Protein AF-A0A0K1DZ12-F1 (afdb_monomer_lite)

Foldseek 3Di:
DDPPPPDPDPCDVVVVVLVVVLVVLVVLLVVLVVCVVVVHDDDPVSVVSVVVNVVSVVVVVVVVVVVVVVVVVVVVVVVVVVVVVVVVVVVVVVVVVVVVVVVVVVVVVVVVVVVVVVVVVVVVVVVVVVVVVVD

Secondary structure (DSSP, 8-state):
---STTSSSSHHHHHHHHHHHHHHHHHHHHHHHHHHHTTPPPPHHHHHHHHHHHHHHHHHHHHHHHHHHHHHHHHHHHHHHHHHHHHHHHHHHHHHHHHHHHHHHHHHHHHHHHHHHHHHHHHHHHHHHHHHTT-

Radius of gyration: 41.74 Å; chains: 1; bounding box: 86×19×117 Å

Sequence (135 aa):
MCTTFLYLTGGGLVGDVSSIAYDAVKMAVEHVLGKIREGKKLSTEDVLVLYLGTIVSDLKEIRADIARLDHRIDETNKRIDDVVKSLSARIDETNKRIDDLAKRIDAVQTTLLEIQKLLLELVRHIGSAKSASQL

Structure (mmCIF, N/CA/C/O backbone):
data_AF-A0A0K1DZ12-F1
#
_entry.id   AF-A0A0K1DZ12-F1
#
loop_
_atom_site.group_PDB
_atom_site.id
_atom_site.type_symbol
_atom_site.label_atom_id
_atom_site.label_alt_id
_atom_site.label_comp_id
_atom_site.label_asym_id
_atom_site.label_entity_id
_atom_site.label_seq_id
_atom_site.pdbx_PDB_ins_code
_atom_site.Cartn_x
_atom_site.Cartn_y
_atom_site.Cartn_z
_atom_site.occupancy
_atom_site.B_iso_or_equiv
_atom_site.auth_seq_id
_atom_site.auth_comp_id
_atom_site.auth_asym_id
_atom_site.auth_atom_id
_atom_site.pdbx_PDB_model_num
ATOM 1 N N . MET A 1 1 ? -10.613 -1.636 -11.024 1.00 39.56 1 MET A N 1
ATOM 2 C CA . MET A 1 1 ? -10.649 -2.526 -9.848 1.00 39.56 1 MET A CA 1
ATOM 3 C C . MET A 1 1 ? -11.544 -1.867 -8.816 1.00 39.56 1 MET A C 1
ATOM 5 O O . MET A 1 1 ? -11.170 -0.843 -8.272 1.00 39.56 1 MET A O 1
ATOM 9 N N . CYS A 1 2 ? -12.777 -2.356 -8.695 1.00 37.81 2 CYS A N 1
ATOM 10 C CA . CYS A 1 2 ? -13.838 -1.774 -7.875 1.00 37.81 2 CYS A CA 1
ATOM 11 C C . CYS A 1 2 ? -14.255 -2.837 -6.854 1.00 37.81 2 CYS A C 1
ATOM 13 O O . CYS A 1 2 ? -15.170 -3.612 -7.105 1.00 37.81 2 CYS A O 1
ATOM 15 N N . THR A 1 3 ? -13.507 -2.954 -5.759 1.00 50.19 3 THR A N 1
ATOM 16 C CA . THR A 1 3 ? -13.804 -3.894 -4.661 1.00 50.19 3 THR A CA 1
ATOM 17 C C . THR A 1 3 ? -14.315 -3.198 -3.399 1.00 50.19 3 THR A C 1
ATOM 19 O O . THR A 1 3 ? -14.676 -3.872 -2.444 1.00 50.19 3 THR A O 1
ATOM 22 N N . THR A 1 4 ? -14.450 -1.869 -3.400 1.00 50.38 4 THR A N 1
ATOM 23 C CA . THR A 1 4 ? -14.905 -1.104 -2.220 1.00 50.38 4 THR A CA 1
ATOM 24 C C . THR A 1 4 ? -16.429 -0.895 -2.168 1.00 50.38 4 THR A C 1
ATOM 26 O O . THR A 1 4 ? -16.958 -0.403 -1.179 1.00 50.38 4 THR A O 1
ATOM 29 N N . PHE A 1 5 ? -17.190 -1.295 -3.194 1.00 45.53 5 PHE A N 1
ATOM 30 C CA . PHE A 1 5 ? -18.611 -0.924 -3.318 1.00 45.53 5 PHE A CA 1
ATOM 31 C C . PHE A 1 5 ? -19.606 -1.755 -2.471 1.00 45.53 5 PHE A C 1
ATOM 33 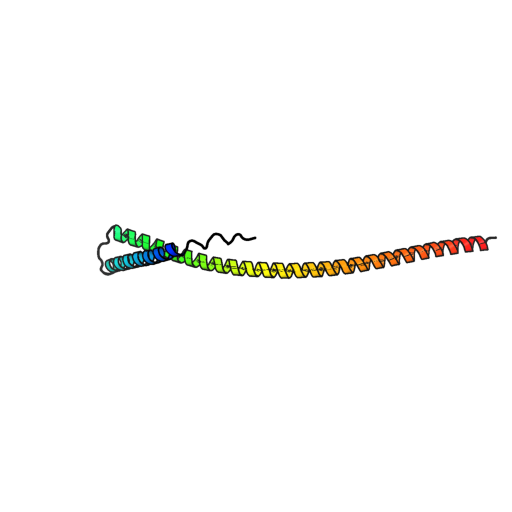O O . PHE A 1 5 ? -20.811 -1.618 -2.645 1.00 45.53 5 PHE A O 1
ATOM 40 N N . LEU A 1 6 ? -19.156 -2.614 -1.548 1.00 44.50 6 LEU A N 1
ATOM 41 C CA . LEU A 1 6 ? -20.053 -3.562 -0.859 1.00 44.50 6 LEU A CA 1
ATOM 42 C C . LEU A 1 6 ? -20.366 -3.281 0.621 1.00 44.50 6 LEU A C 1
ATOM 44 O O . LEU A 1 6 ? -21.102 -4.062 1.212 1.00 44.50 6 LEU A O 1
ATOM 48 N N . TYR A 1 7 ? -19.907 -2.176 1.222 1.00 48.59 7 TYR A N 1
ATOM 49 C CA . TYR A 1 7 ? -20.118 -1.947 2.668 1.00 48.59 7 TYR A CA 1
ATOM 50 C C . TYR A 1 7 ? -21.055 -0.797 3.078 1.00 48.59 7 TYR A C 1
ATOM 52 O O . TYR A 1 7 ? -21.261 -0.601 4.272 1.00 48.59 7 TYR A O 1
ATOM 60 N N . LEU A 1 8 ? -21.676 -0.054 2.155 1.00 49.84 8 LEU A N 1
ATOM 61 C CA . LEU A 1 8 ? -22.301 1.238 2.505 1.00 49.84 8 LEU A CA 1
ATOM 62 C C . LEU A 1 8 ? -23.808 1.385 2.245 1.00 49.84 8 LEU A C 1
ATOM 64 O O . LEU A 1 8 ? -24.312 2.502 2.187 1.00 49.84 8 LEU A O 1
ATOM 68 N N . THR A 1 9 ? -24.569 0.292 2.179 1.00 44.84 9 THR A N 1
ATOM 69 C CA . THR A 1 9 ? -26.037 0.361 1.999 1.00 44.84 9 THR A CA 1
ATOM 70 C C . THR A 1 9 ? -26.835 -0.378 3.080 1.00 44.84 9 THR A C 1
ATOM 72 O O . THR A 1 9 ? -27.871 -0.970 2.798 1.00 44.84 9 THR A O 1
ATOM 75 N N . GLY A 1 10 ? -26.386 -0.322 4.343 1.00 45.88 10 GLY A N 1
ATOM 76 C CA . GLY A 1 10 ? -27.136 -0.871 5.491 1.00 45.88 10 GLY A CA 1
ATOM 77 C C . GLY A 1 10 ? -27.192 0.004 6.755 1.00 45.88 10 GLY A C 1
ATOM 78 O O . GLY A 1 10 ? -27.789 -0.400 7.748 1.00 45.88 10 GLY A O 1
ATOM 79 N N . GLY A 1 11 ? -26.572 1.191 6.754 1.00 49.75 11 GLY A N 1
ATOM 80 C CA . GLY A 1 11 ? -26.229 1.922 7.987 1.00 49.75 11 GLY A CA 1
ATOM 81 C C . GLY A 1 11 ? -27.356 2.674 8.708 1.00 49.75 11 GLY A C 1
ATOM 82 O O . GLY A 1 11 ? -27.206 2.962 9.892 1.00 49.75 11 GLY A O 1
ATOM 83 N N . GLY A 1 12 ? -28.475 2.981 8.044 1.00 50.75 12 GLY A N 1
ATOM 84 C CA . GLY A 1 12 ? -29.492 3.892 8.596 1.00 50.75 12 GLY A CA 1
ATOM 85 C C . GLY A 1 12 ? -30.241 3.337 9.812 1.00 50.75 12 GLY A C 1
ATOM 86 O O . GLY A 1 12 ? -30.277 3.966 10.858 1.00 50.75 12 GLY A O 1
ATOM 87 N N . LEU A 1 13 ? -30.782 2.120 9.709 1.00 49.16 13 LEU A N 1
ATOM 88 C CA . LEU A 1 13 ? -31.570 1.498 10.787 1.00 49.16 13 LEU A CA 1
ATOM 89 C C . LEU A 1 13 ? -30.709 0.906 11.917 1.00 49.16 13 LEU A C 1
ATOM 91 O O . LEU A 1 13 ? -31.163 0.801 13.052 1.00 49.16 13 LEU A O 1
ATOM 95 N N . VAL A 1 14 ? -29.464 0.515 11.625 1.00 53.62 14 VAL A N 1
ATOM 96 C CA . VAL A 1 14 ? -28.556 -0.121 12.601 1.00 53.62 14 VAL A CA 1
ATOM 97 C C . VAL A 1 14 ? -27.813 0.922 13.450 1.00 53.62 14 VAL A C 1
ATOM 99 O O . VAL A 1 14 ? -27.477 0.650 14.606 1.00 53.62 14 VAL A O 1
ATOM 102 N N . GLY A 1 15 ? -27.579 2.124 12.909 1.00 59.09 15 GLY A N 1
ATOM 103 C CA . GLY A 1 15 ? -26.944 3.234 13.625 1.00 59.09 15 G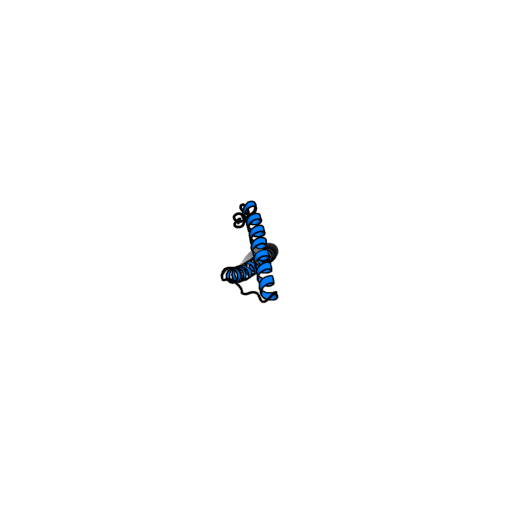LY A CA 1
ATOM 104 C C . GLY A 1 15 ? -27.780 3.744 14.800 1.00 59.09 15 GLY A C 1
ATOM 105 O O . GLY A 1 15 ? -27.254 3.873 15.907 1.00 59.09 15 GLY A O 1
ATOM 106 N N . ASP A 1 16 ? -29.083 3.934 14.581 1.00 58.16 16 ASP A N 1
ATOM 107 C CA . ASP A 1 16 ? -30.007 4.475 15.588 1.00 58.16 16 ASP A CA 1
ATOM 108 C C . ASP A 1 16 ? -30.256 3.496 16.741 1.00 58.16 16 ASP A C 1
ATOM 110 O O . ASP A 1 16 ? -30.314 3.882 17.905 1.00 58.16 16 ASP A O 1
ATOM 114 N N . VAL A 1 17 ? -30.330 2.196 16.447 1.00 64.56 17 VAL A N 1
ATOM 115 C CA . VAL A 1 17 ? -30.477 1.171 17.493 1.00 64.56 17 VAL A CA 1
ATOM 116 C C . VAL A 1 17 ? -29.191 1.038 18.316 1.00 64.56 17 VAL A C 1
ATOM 118 O O . VAL A 1 17 ? -29.250 0.821 19.526 1.00 64.56 17 VAL A O 1
ATOM 121 N N . SER A 1 18 ? -28.023 1.218 17.689 1.00 74.06 18 SER A N 1
ATOM 122 C CA . SER A 1 18 ? -26.732 1.143 18.383 1.00 74.06 18 SER A CA 1
ATOM 123 C C . SER A 1 18 ? -26.544 2.293 19.376 1.00 74.06 18 SER A C 1
ATOM 125 O O . SER A 1 18 ? -26.100 2.052 20.495 1.00 74.06 18 SER A O 1
ATOM 127 N N . SER A 1 19 ? -26.886 3.532 19.001 1.00 80.06 19 SER A N 1
ATOM 128 C CA . SER A 1 19 ? -26.751 4.698 19.890 1.00 80.06 19 SER A CA 1
ATOM 129 C C . SER A 1 19 ? -27.682 4.602 21.100 1.00 80.06 19 SER A C 1
ATOM 131 O O . SER A 1 19 ? -27.227 4.770 22.230 1.00 80.06 19 SER A O 1
ATOM 133 N N . ILE A 1 20 ? -28.942 4.213 20.879 1.00 86.38 20 ILE A N 1
ATOM 134 C CA . ILE A 1 20 ? -29.925 4.004 21.951 1.00 86.38 20 ILE A CA 1
ATOM 135 C C . ILE A 1 20 ? -29.461 2.900 22.913 1.00 86.38 20 ILE A C 1
ATOM 137 O O . ILE A 1 20 ? -29.564 3.055 24.130 1.00 86.38 20 ILE A O 1
ATOM 141 N N . ALA A 1 21 ? -28.908 1.798 22.394 1.00 87.12 21 ALA A N 1
ATOM 142 C CA . ALA A 1 21 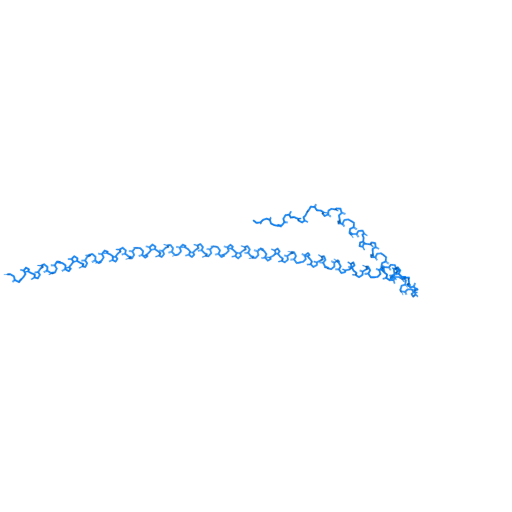? -28.384 0.717 23.226 1.00 87.12 21 ALA A CA 1
ATOM 143 C C . ALA A 1 21 ? -27.163 1.154 24.057 1.00 87.12 21 ALA A C 1
ATOM 145 O O . ALA A 1 21 ? -27.079 0.822 25.241 1.00 87.12 21 ALA A O 1
ATOM 146 N N . TYR A 1 22 ? -26.238 1.923 23.470 1.00 89.50 22 TYR A N 1
ATOM 147 C CA . TYR A 1 22 ? -25.082 2.459 24.192 1.00 89.50 22 TYR A CA 1
ATOM 148 C C . TYR A 1 22 ? -25.495 3.403 25.326 1.00 89.50 22 TYR A C 1
ATOM 150 O O . TYR A 1 22 ? -24.977 3.281 26.438 1.00 89.50 22 TYR A O 1
ATOM 158 N N . ASP A 1 23 ? -26.455 4.293 25.074 1.00 90.69 23 ASP A N 1
ATOM 159 C CA . ASP A 1 23 ? -26.961 5.223 26.085 1.00 90.69 23 ASP A CA 1
ATOM 160 C C . ASP A 1 23 ? -27.717 4.496 27.206 1.00 90.69 23 ASP A C 1
ATOM 162 O O . ASP A 1 23 ? -27.538 4.823 28.382 1.00 90.69 23 ASP A O 1
ATOM 166 N N . ALA A 1 24 ? -28.490 3.457 26.875 1.00 93.69 24 ALA A N 1
ATOM 167 C CA . ALA A 1 24 ? -29.173 2.625 27.864 1.00 93.69 24 ALA A CA 1
ATOM 168 C C . ALA A 1 24 ? -28.185 1.888 28.785 1.00 93.69 24 ALA A C 1
ATOM 170 O O . ALA A 1 24 ? -28.348 1.904 30.008 1.00 93.69 24 ALA A O 1
ATOM 171 N N . VAL A 1 25 ? -27.127 1.287 28.222 1.00 95.06 25 VAL A N 1
ATOM 172 C CA . VAL A 1 25 ? -26.077 0.626 29.016 1.00 95.06 25 VAL A CA 1
ATOM 173 C C . VAL A 1 25 ? -25.324 1.645 29.868 1.00 95.06 25 VAL A C 1
ATOM 175 O O . VAL A 1 25 ? -25.092 1.395 31.048 1.00 95.06 25 VAL A O 1
ATOM 178 N N . LYS A 1 26 ? -24.997 2.819 29.318 1.00 95.06 26 LYS A N 1
ATOM 179 C CA . LYS A 1 26 ? -24.336 3.896 30.066 1.00 95.06 26 LYS A CA 1
ATOM 180 C C . LYS A 1 26 ? -25.168 4.340 31.272 1.00 95.06 26 LYS A C 1
ATOM 182 O O . LYS A 1 26 ? -24.639 4.419 32.377 1.00 95.06 26 LYS A O 1
ATOM 187 N N . MET A 1 27 ? -26.464 4.573 31.078 1.00 96.25 27 MET A N 1
ATOM 188 C CA . MET A 1 27 ? -27.379 4.970 32.150 1.00 96.25 27 MET A CA 1
ATOM 189 C C . MET A 1 27 ? -27.490 3.889 33.234 1.00 96.25 27 MET A C 1
ATOM 191 O O . MET A 1 27 ? -27.458 4.194 34.428 1.00 96.25 27 MET A O 1
ATOM 195 N N . ALA A 1 28 ? -27.563 2.617 32.834 1.00 97.12 28 ALA A N 1
ATOM 196 C CA . ALA A 1 28 ? -27.572 1.499 33.772 1.00 97.12 28 ALA A CA 1
ATOM 197 C C . ALA A 1 28 ? -26.264 1.428 34.582 1.00 97.12 28 ALA A C 1
ATOM 199 O O . ALA A 1 28 ? -26.305 1.270 35.802 1.00 97.12 28 ALA A O 1
ATOM 200 N N . VAL A 1 29 ? -25.108 1.609 33.932 1.00 97.62 29 VAL A N 1
ATOM 201 C CA . VAL A 1 29 ? -23.797 1.655 34.600 1.00 97.62 29 VAL A CA 1
ATOM 202 C C . VAL A 1 29 ? -23.728 2.815 35.594 1.00 97.62 29 VAL A C 1
ATOM 204 O O . VAL A 1 29 ? -23.291 2.615 36.723 1.00 97.62 29 VAL A O 1
ATOM 207 N N . GLU A 1 30 ? -24.197 4.011 35.232 1.00 97.31 30 GLU A N 1
ATOM 208 C CA . GLU A 1 30 ? -24.218 5.174 36.132 1.00 97.31 30 GLU A CA 1
ATOM 209 C C . GLU A 1 30 ? -25.062 4.920 37.387 1.00 97.31 30 GLU A C 1
ATOM 211 O O . GLU A 1 30 ? -24.633 5.237 38.501 1.00 97.31 30 GLU A O 1
ATOM 216 N N . HIS A 1 31 ? -26.221 4.278 37.233 1.00 97.31 31 HIS A N 1
ATOM 217 C CA . HIS A 1 31 ? -27.055 3.872 38.362 1.00 97.31 31 HIS A CA 1
ATOM 218 C C . HIS A 1 31 ? -26.342 2.857 39.275 1.00 97.31 31 HIS A C 1
ATOM 220 O O . HIS A 1 31 ? -26.357 3.004 40.502 1.00 97.31 31 HIS A O 1
ATOM 226 N N . VAL A 1 32 ? -25.663 1.859 38.697 1.00 98.06 32 VAL A N 1
ATOM 227 C CA . VAL A 1 32 ? -24.870 0.882 39.462 1.00 98.06 32 VAL A CA 1
ATOM 228 C C . VAL A 1 32 ? -23.707 1.559 40.197 1.00 98.06 32 VAL A C 1
ATOM 230 O O . VAL A 1 32 ? -23.479 1.291 41.377 1.00 98.06 32 VAL A O 1
ATOM 233 N N . LEU A 1 33 ? -23.006 2.494 39.551 1.00 97.25 33 LEU A N 1
ATOM 234 C CA . LEU A 1 33 ? -21.950 3.285 40.188 1.00 97.25 33 LEU A CA 1
ATOM 235 C C . LEU A 1 33 ? -22.490 4.141 41.345 1.00 97.25 33 LEU A C 1
ATOM 237 O O . LEU A 1 33 ? -21.803 4.305 42.354 1.00 97.25 33 LEU A O 1
ATOM 241 N N . GLY A 1 34 ? -23.724 4.644 41.241 1.00 97.94 34 GLY A N 1
ATOM 242 C CA . GLY A 1 34 ? -24.430 5.314 42.337 1.00 97.94 34 GLY A CA 1
ATOM 243 C C . GLY A 1 34 ? -24.614 4.405 43.556 1.00 97.94 34 GLY A C 1
ATOM 244 O O . GLY A 1 34 ? -24.211 4.772 44.660 1.00 97.94 34 GLY A O 1
ATOM 245 N N . LYS A 1 35 ? -25.111 3.175 43.353 1.00 97.75 35 LYS A N 1
ATOM 246 C CA . LYS A 1 35 ? -25.219 2.166 44.425 1.00 97.75 35 LYS A CA 1
ATOM 247 C C . LYS A 1 35 ? -23.872 1.885 45.097 1.00 97.75 35 LYS A C 1
ATOM 249 O O . LYS A 1 35 ? -23.819 1.809 46.322 1.00 97.75 35 LYS A O 1
ATOM 254 N N . ILE A 1 36 ? -22.796 1.766 44.312 1.00 97.38 36 ILE A N 1
ATOM 255 C CA . ILE A 1 36 ? -21.436 1.537 44.831 1.00 97.38 36 ILE A CA 1
ATOM 256 C C . ILE A 1 36 ? -20.993 2.697 45.725 1.00 97.38 36 ILE A C 1
ATOM 258 O O . ILE A 1 36 ? -20.506 2.465 46.829 1.00 97.38 36 ILE A O 1
ATOM 262 N N . ARG A 1 37 ? -21.192 3.944 45.277 1.00 97.50 37 ARG A N 1
ATOM 263 C CA . ARG A 1 37 ? -20.831 5.150 46.046 1.00 97.50 37 ARG A CA 1
ATOM 264 C C . ARG A 1 37 ? -21.589 5.252 47.366 1.00 97.50 37 ARG A C 1
ATOM 266 O O . ARG A 1 37 ? -21.030 5.710 48.355 1.00 97.50 37 ARG A O 1
ATOM 273 N N . GLU A 1 38 ? -22.840 4.809 47.380 1.00 97.50 38 GLU A N 1
ATOM 274 C CA . GLU A 1 38 ? -23.690 4.776 48.572 1.00 97.50 38 GLU A CA 1
ATOM 275 C C . GLU A 1 38 ? -23.426 3.556 49.476 1.00 97.50 38 GLU A C 1
ATOM 277 O O . GLU A 1 38 ? -24.062 3.420 50.520 1.00 97.50 38 GLU A O 1
ATOM 282 N N . GLY A 1 39 ? -22.515 2.650 49.095 1.00 97.25 39 GLY A N 1
ATOM 283 C CA . GLY A 1 39 ? -22.210 1.434 49.855 1.00 97.25 39 GLY A CA 1
ATOM 284 C C . GLY A 1 39 ? -23.329 0.387 49.835 1.00 97.25 39 GLY A C 1
ATOM 285 O O . GLY A 1 39 ? -23.384 -0.484 50.706 1.00 97.25 39 GLY A O 1
ATOM 286 N N . LYS A 1 40 ? -24.246 0.459 48.863 1.00 97.50 40 LYS A N 1
ATOM 287 C CA . LYS A 1 40 ? -25.346 -0.500 48.719 1.00 97.50 40 LYS A CA 1
ATOM 288 C C . LYS A 1 40 ? -24.832 -1.829 48.168 1.00 97.50 40 LYS A C 1
ATOM 290 O O . LYS A 1 40 ? -23.963 -1.874 47.300 1.00 97.50 40 LYS A O 1
ATOM 295 N N . LYS A 1 41 ? -25.420 -2.930 48.644 1.00 96.44 41 LYS A N 1
ATOM 296 C CA . LYS A 1 41 ? -25.137 -4.270 48.120 1.00 96.44 41 LYS A CA 1
ATOM 297 C C . LYS A 1 41 ? -25.588 -4.362 46.659 1.00 96.44 41 LYS A C 1
ATOM 299 O O . LYS A 1 41 ? -26.731 -4.036 46.346 1.00 96.44 41 LYS A O 1
ATOM 304 N N . LEU A 1 42 ? -24.690 -4.824 45.795 1.00 97.56 42 LEU A N 1
ATOM 305 C CA . LEU A 1 42 ? -24.962 -5.060 44.379 1.00 97.56 42 LEU A CA 1
ATOM 306 C C . LEU A 1 42 ? -25.717 -6.376 44.179 1.00 97.56 42 LEU A C 1
ATOM 308 O O . LEU A 1 42 ? -25.424 -7.371 44.850 1.00 97.56 42 LEU A O 1
ATOM 312 N N . SER A 1 43 ? -26.674 -6.379 43.253 1.00 97.50 43 SER A N 1
ATOM 313 C CA . SER A 1 43 ? -27.309 -7.604 42.762 1.00 97.50 43 SER A CA 1
ATOM 314 C C . SER A 1 43 ? -26.476 -8.258 41.650 1.00 97.50 43 SER A C 1
ATOM 316 O O . SER A 1 43 ? -25.518 -7.673 41.141 1.00 97.50 43 SER A O 1
ATOM 318 N N . THR A 1 44 ? -26.834 -9.482 41.252 1.00 97.56 44 THR A N 1
ATOM 319 C CA . THR A 1 44 ? -26.186 -10.175 40.126 1.00 97.56 44 THR A CA 1
ATOM 320 C C . THR A 1 44 ? -26.362 -9.400 38.818 1.00 97.56 44 THR A C 1
ATOM 322 O O . THR A 1 44 ? -25.430 -9.317 38.022 1.00 97.56 44 THR A O 1
ATOM 325 N N . GLU A 1 45 ? -27.522 -8.774 38.617 1.00 96.62 45 GLU A N 1
ATOM 326 C CA . GLU A 1 45 ? -27.804 -7.911 37.467 1.00 96.62 45 GLU A CA 1
ATOM 327 C C . GLU A 1 45 ? -26.897 -6.680 37.454 1.00 96.62 45 GLU A C 1
ATOM 329 O O . GLU A 1 45 ? -26.365 -6.340 36.401 1.00 96.62 45 GLU A O 1
ATOM 334 N N . ASP A 1 46 ? -26.659 -6.048 38.611 1.00 97.12 46 ASP A N 1
ATOM 335 C CA . ASP A 1 46 ? -25.755 -4.895 38.701 1.00 97.12 46 ASP A CA 1
ATOM 336 C C . ASP A 1 46 ? -24.325 -5.281 38.261 1.00 97.12 46 ASP A C 1
ATOM 338 O O . ASP A 1 46 ? -23.657 -4.528 37.553 1.00 97.12 46 ASP A O 1
ATOM 342 N N . VAL A 1 47 ? -23.864 -6.483 38.627 1.00 96.56 47 VAL A N 1
ATOM 343 C CA . VAL A 1 47 ? -22.559 -7.016 38.198 1.00 96.56 47 VAL A CA 1
ATOM 344 C C . VAL A 1 47 ? -22.534 -7.282 36.686 1.00 96.56 47 VAL A C 1
ATOM 346 O O . VAL A 1 47 ? -21.563 -6.928 36.018 1.00 96.56 47 VAL A O 1
ATOM 349 N N . LEU A 1 48 ? -23.603 -7.852 36.119 1.00 97.25 48 LEU A N 1
ATOM 350 C CA . LEU A 1 48 ? -23.726 -8.064 34.670 1.00 97.25 48 LEU A CA 1
ATOM 351 C C . LEU A 1 48 ? -23.738 -6.744 33.887 1.00 97.25 48 LEU A C 1
ATOM 353 O O . LEU A 1 48 ? -23.116 -6.660 32.829 1.00 97.25 48 LEU A O 1
ATOM 357 N N . VAL A 1 49 ? -24.389 -5.703 34.413 1.00 97.50 49 VAL A N 1
ATOM 358 C CA . VAL A 1 49 ? -24.384 -4.355 33.822 1.00 97.50 49 VAL A CA 1
ATOM 359 C C . VAL A 1 49 ? -22.968 -3.785 33.762 1.00 97.50 49 VAL A C 1
ATOM 361 O O . VAL A 1 49 ? -22.601 -3.196 32.747 1.00 97.50 49 VAL A O 1
ATOM 364 N N . LEU A 1 50 ? -22.146 -3.992 34.795 1.00 96.56 50 LEU A N 1
ATOM 365 C CA . LEU A 1 50 ? -20.747 -3.550 34.779 1.00 96.56 50 LEU A CA 1
ATOM 366 C C . LEU A 1 50 ? -19.928 -4.275 33.702 1.00 96.56 50 LEU A C 1
ATOM 368 O O . LEU A 1 50 ? -19.202 -3.613 32.963 1.00 96.56 50 LEU A O 1
ATOM 372 N N . TYR A 1 51 ? -20.090 -5.595 33.555 1.00 96.62 51 TYR A N 1
ATOM 373 C CA . TYR A 1 51 ? -19.443 -6.355 32.474 1.00 96.62 51 TYR A CA 1
ATOM 374 C C . TYR A 1 51 ? -19.903 -5.904 31.081 1.00 96.62 51 TYR A C 1
ATOM 376 O O . TYR A 1 51 ? -19.091 -5.747 30.171 1.00 96.62 51 TYR A O 1
ATOM 384 N N . LEU A 1 52 ? -21.203 -5.662 30.899 1.00 96.06 52 LEU A N 1
ATOM 385 C CA . LEU A 1 52 ? -21.723 -5.114 29.645 1.00 96.06 52 LEU A CA 1
ATOM 386 C C . LEU A 1 52 ? -21.160 -3.716 29.373 1.00 96.06 52 LEU A C 1
ATOM 388 O O . LEU A 1 52 ? -20.835 -3.406 28.230 1.00 96.06 52 LEU A O 1
ATOM 392 N N . GLY A 1 53 ? -20.992 -2.902 30.416 1.00 95.62 53 GLY A N 1
ATOM 393 C CA . GLY A 1 53 ? -20.376 -1.582 30.342 1.00 95.62 53 GLY A CA 1
ATOM 394 C C . GLY A 1 53 ? -18.940 -1.618 29.823 1.00 95.62 53 GLY A C 1
ATOM 395 O O . GLY A 1 53 ? -18.607 -0.837 28.931 1.00 95.62 53 GLY A O 1
ATOM 396 N N . THR A 1 54 ? -18.103 -2.540 30.318 1.00 95.00 54 THR A N 1
ATOM 397 C CA . THR A 1 54 ? -16.718 -2.678 29.829 1.00 95.00 54 THR A CA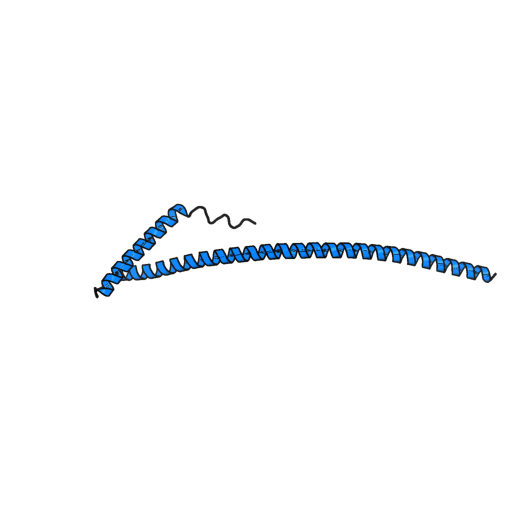 1
ATOM 398 C C . THR A 1 54 ? -16.689 -3.110 28.367 1.00 95.00 54 THR A C 1
ATOM 400 O O . THR A 1 54 ? -16.021 -2.474 27.561 1.00 95.00 54 THR A O 1
ATOM 403 N N . ILE A 1 55 ? -17.502 -4.105 27.993 1.00 94.81 55 ILE A N 1
ATOM 404 C CA . ILE A 1 55 ? -17.595 -4.582 26.603 1.00 94.81 55 ILE A CA 1
ATOM 405 C C . ILE A 1 55 ? -18.050 -3.455 25.667 1.00 94.81 55 ILE A C 1
ATOM 407 O O . ILE A 1 55 ? -17.479 -3.255 24.599 1.00 94.81 55 ILE A O 1
ATOM 411 N N . VAL A 1 56 ? -19.076 -2.694 26.057 1.00 93.06 56 VAL A N 1
ATOM 412 C CA . VAL A 1 56 ? -19.570 -1.547 25.284 1.00 93.06 56 VAL A CA 1
ATOM 413 C C . VAL A 1 56 ? -18.490 -0.478 25.104 1.00 93.06 56 VAL A C 1
ATOM 415 O O . VAL A 1 56 ? -18.377 0.083 24.010 1.00 93.06 56 VAL A O 1
ATOM 418 N N . SER A 1 57 ? -17.699 -0.209 26.146 1.00 91.94 57 SER A N 1
ATOM 419 C CA . SER A 1 57 ? -16.577 0.730 26.077 1.00 91.94 57 SER A CA 1
ATOM 420 C C . SER A 1 57 ? -15.530 0.262 25.066 1.00 91.94 57 SER A C 1
ATOM 422 O O . SER A 1 57 ? -15.200 1.012 24.146 1.00 91.94 57 SER A O 1
ATOM 424 N N . ASP A 1 58 ? -15.101 -0.998 25.157 1.00 94.69 58 ASP A N 1
ATOM 425 C CA . ASP A 1 58 ? -14.119 -1.589 24.242 1.00 94.69 58 ASP A CA 1
ATOM 426 C C . ASP A 1 58 ? -14.623 -1.560 22.790 1.00 94.69 58 ASP A C 1
ATOM 428 O O . ASP A 1 58 ? -13.896 -1.187 21.872 1.00 94.69 58 ASP A O 1
ATOM 432 N N . LEU A 1 59 ? -15.905 -1.871 22.559 1.00 91.81 59 LEU A N 1
ATOM 433 C CA . LEU A 1 59 ? -16.516 -1.798 21.227 1.00 91.81 59 LEU A CA 1
ATOM 434 C C . LEU A 1 59 ? -16.503 -0.376 20.649 1.00 91.81 59 LEU A C 1
ATOM 436 O O . LEU A 1 59 ? -16.370 -0.204 19.433 1.00 91.81 59 LEU A O 1
ATOM 440 N N . LYS A 1 60 ? -16.659 0.650 21.493 1.00 89.12 60 LYS A N 1
ATOM 441 C CA . LYS A 1 60 ? -16.578 2.052 21.067 1.00 89.12 60 LYS A CA 1
ATOM 442 C C . LYS A 1 60 ? -15.148 2.427 20.677 1.00 89.12 60 LYS A C 1
ATOM 444 O O . LYS A 1 60 ? -14.966 3.086 19.653 1.00 89.12 60 LYS A O 1
ATOM 449 N N . GLU A 1 61 ? -14.159 1.988 21.450 1.00 93.56 61 GLU A N 1
ATOM 450 C CA . GLU A 1 61 ? -12.739 2.196 21.144 1.00 93.56 61 GLU A CA 1
ATOM 451 C C . GLU A 1 61 ? -12.332 1.480 19.853 1.00 93.56 61 GLU A C 1
ATOM 453 O O . GLU A 1 61 ? -11.796 2.116 18.946 1.00 93.56 61 GLU A O 1
ATOM 458 N N . ILE A 1 62 ? -12.710 0.207 19.694 1.00 94.50 62 ILE A N 1
ATOM 459 C CA . ILE A 1 62 ? -12.473 -0.571 18.469 1.00 94.50 62 ILE A CA 1
ATOM 460 C C . ILE A 1 62 ? -13.072 0.138 17.250 1.00 94.50 62 ILE A C 1
ATOM 462 O O . ILE A 1 62 ? -12.422 0.244 16.212 1.00 94.50 62 ILE A O 1
ATOM 466 N N . ARG A 1 63 ? -14.298 0.669 17.357 1.00 90.94 63 ARG A N 1
ATOM 467 C CA . ARG A 1 63 ? -14.937 1.411 16.256 1.00 90.94 63 ARG A CA 1
ATOM 468 C C . ARG A 1 63 ? -14.162 2.682 15.893 1.00 90.94 63 ARG A C 1
ATOM 470 O O . ARG A 1 63 ? -14.043 3.000 14.710 1.00 90.94 63 ARG A O 1
ATOM 477 N N . ALA A 1 64 ? -13.634 3.396 16.887 1.00 91.56 64 ALA A N 1
ATOM 478 C CA . ALA A 1 64 ? -12.805 4.577 16.660 1.00 91.56 64 ALA A CA 1
ATOM 479 C C . ALA A 1 64 ? -11.466 4.217 15.995 1.00 91.56 64 ALA A C 1
ATOM 481 O O . ALA A 1 64 ? -11.015 4.918 15.086 1.00 91.56 64 ALA A O 1
ATOM 482 N N . ASP A 1 65 ? -10.854 3.104 16.394 1.00 96.50 65 ASP A N 1
ATOM 483 C CA . ASP A 1 65 ? -9.616 2.622 15.787 1.00 96.50 65 ASP A CA 1
ATOM 484 C C . ASP A 1 65 ? -9.823 2.118 14.358 1.00 96.50 65 ASP A C 1
ATOM 486 O O . ASP A 1 65 ? -8.994 2.418 13.500 1.00 96.50 65 ASP A O 1
ATOM 490 N N . ILE A 1 66 ? -10.950 1.461 14.060 1.00 95.69 66 ILE A N 1
ATOM 491 C CA . ILE A 1 66 ? -11.338 1.116 12.683 1.00 95.69 66 ILE A CA 1
ATOM 492 C C . ILE A 1 66 ? -11.412 2.381 11.823 1.00 95.69 66 ILE A C 1
ATOM 494 O O . ILE A 1 66 ? -10.782 2.424 10.773 1.00 95.69 66 ILE A O 1
ATOM 498 N N . ALA A 1 67 ? -12.102 3.430 12.283 1.00 93.31 67 ALA A N 1
ATOM 499 C CA . ALA A 1 67 ? -12.197 4.688 11.536 1.00 93.31 67 ALA A CA 1
ATOM 500 C C . ALA A 1 67 ? -10.821 5.346 11.315 1.00 93.31 67 ALA A C 1
ATOM 502 O O . ALA A 1 67 ? -10.534 5.882 10.245 1.00 93.31 67 ALA A O 1
ATOM 503 N N . ARG A 1 68 ? -9.931 5.272 12.312 1.00 96.56 68 ARG A N 1
ATOM 504 C CA . ARG A 1 68 ? -8.554 5.774 12.199 1.00 96.56 68 ARG A CA 1
ATOM 505 C C . ARG A 1 68 ? -7.728 4.966 11.197 1.00 96.56 68 ARG A C 1
ATOM 507 O O . ARG A 1 68 ? -6.921 5.539 10.466 1.00 96.56 68 ARG A O 1
ATOM 514 N N . LEU A 1 69 ? -7.881 3.643 11.192 1.00 97.31 69 LEU A N 1
ATOM 515 C CA . LEU A 1 69 ? -7.203 2.754 10.251 1.00 97.31 69 LEU A CA 1
ATOM 516 C C . LEU A 1 69 ? -7.706 2.965 8.826 1.00 97.31 69 LEU A C 1
ATOM 518 O O . LEU A 1 69 ? -6.878 3.029 7.924 1.00 97.31 69 LEU A O 1
ATOM 522 N N . ASP A 1 70 ? -9.011 3.146 8.642 1.00 96.44 70 ASP A N 1
ATOM 523 C CA . ASP A 1 70 ? -9.631 3.442 7.347 1.00 96.44 70 ASP A CA 1
ATOM 524 C C . ASP A 1 70 ? -9.023 4.711 6.729 1.00 96.44 70 ASP A C 1
ATOM 526 O O . ASP A 1 70 ? -8.475 4.682 5.629 1.00 96.44 70 ASP A O 1
ATOM 530 N N . HIS A 1 71 ? -8.917 5.788 7.518 1.00 96.00 71 HIS A N 1
ATOM 531 C CA . HIS A 1 71 ? -8.243 7.014 7.080 1.00 96.00 71 HIS A CA 1
ATOM 532 C C . HIS A 1 71 ? -6.762 6.792 6.713 1.00 96.00 71 HIS A C 1
ATOM 534 O O . HIS A 1 71 ? -6.249 7.359 5.747 1.00 96.00 71 HIS A O 1
ATOM 540 N N . ARG A 1 72 ? -6.029 5.977 7.485 1.00 97.62 72 ARG A N 1
ATOM 541 C CA . ARG A 1 72 ? -4.624 5.651 7.173 1.00 97.62 72 ARG A CA 1
ATOM 542 C C . ARG A 1 72 ? -4.496 4.819 5.897 1.00 97.62 72 ARG A C 1
ATOM 544 O O . ARG A 1 72 ? -3.504 4.971 5.180 1.00 97.62 72 ARG A O 1
ATOM 551 N N . ILE A 1 73 ? -5.457 3.938 5.630 1.00 97.81 73 ILE A N 1
ATOM 552 C CA . ILE A 1 73 ? -5.528 3.155 4.395 1.00 97.81 73 ILE A CA 1
ATOM 553 C C . ILE A 1 73 ? -5.750 4.097 3.213 1.00 97.81 73 ILE A C 1
ATOM 555 O O . ILE A 1 73 ? -4.989 4.023 2.251 1.00 97.81 73 ILE A O 1
ATOM 559 N N . ASP A 1 74 ? -6.689 5.036 3.315 1.00 97.06 74 ASP A N 1
ATOM 560 C CA . ASP A 1 74 ? -6.948 6.029 2.266 1.00 97.06 74 ASP A CA 1
ATOM 561 C C . ASP A 1 74 ? -5.721 6.896 1.959 1.00 97.06 74 ASP A C 1
ATOM 563 O O . ASP A 1 74 ? -5.354 7.083 0.795 1.00 97.06 74 ASP A O 1
ATOM 567 N N . GLU A 1 75 ? -5.021 7.379 2.989 1.00 98.00 75 GLU A N 1
ATOM 568 C CA . GLU A 1 75 ? -3.779 8.139 2.809 1.00 98.00 75 GLU A CA 1
ATOM 569 C C . GLU A 1 75 ? -2.690 7.290 2.131 1.00 98.00 75 GLU A C 1
ATOM 571 O O . GLU A 1 75 ? -1.992 7.751 1.222 1.00 98.00 75 GLU A O 1
ATOM 576 N N . THR A 1 76 ? -2.559 6.028 2.546 1.00 98.06 76 THR A N 1
ATOM 577 C CA . THR A 1 76 ? -1.587 5.092 1.966 1.00 98.06 76 THR A CA 1
ATOM 578 C C . THR A 1 76 ? -1.913 4.800 0.503 1.00 98.06 76 THR A C 1
ATOM 580 O O . THR A 1 76 ? -1.010 4.835 -0.331 1.00 98.06 76 THR A O 1
ATOM 583 N N . ASN A 1 77 ? -3.187 4.593 0.168 1.00 98.19 77 ASN A N 1
ATOM 584 C CA . ASN A 1 77 ? -3.649 4.389 -1.204 1.00 98.19 77 ASN A CA 1
ATOM 585 C C . ASN A 1 77 ? -3.336 5.603 -2.083 1.00 98.19 77 ASN A C 1
ATOM 587 O O . ASN A 1 77 ? -2.769 5.449 -3.161 1.00 98.19 77 ASN A O 1
ATOM 591 N N . LYS A 1 78 ? -3.588 6.819 -1.586 1.00 98.06 78 LYS A N 1
ATOM 592 C CA . LYS A 1 78 ? -3.232 8.050 -2.304 1.00 98.06 78 LYS A CA 1
ATOM 593 C C . LYS A 1 78 ? -1.727 8.144 -2.574 1.00 98.06 78 LYS A C 1
ATOM 595 O O . LYS A 1 78 ? -1.313 8.461 -3.686 1.00 98.06 78 LYS A O 1
ATOM 600 N N . ARG A 1 79 ? -0.895 7.827 -1.575 1.00 98.25 79 ARG A N 1
ATOM 601 C CA . ARG A 1 79 ? 0.569 7.797 -1.738 1.00 98.25 79 ARG A CA 1
ATOM 602 C C . ARG A 1 79 ? 1.010 6.746 -2.759 1.00 98.25 79 ARG A C 1
ATOM 604 O O . ARG A 1 79 ? 1.949 7.003 -3.508 1.00 98.25 79 ARG A O 1
ATOM 611 N N . ILE A 1 80 ? 0.352 5.587 -2.798 1.00 98.31 80 ILE A N 1
ATOM 612 C CA . ILE A 1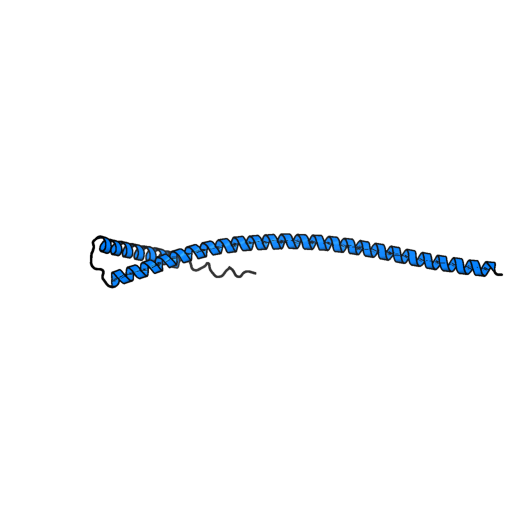 80 ? 0.602 4.549 -3.808 1.00 98.31 80 ILE A CA 1
ATOM 613 C C . ILE A 1 80 ? 0.264 5.078 -5.204 1.00 98.31 80 ILE A C 1
ATOM 615 O O . ILE A 1 80 ? 1.104 4.974 -6.095 1.00 98.31 80 ILE A O 1
ATOM 619 N N . ASP A 1 81 ? -0.902 5.700 -5.389 1.00 98.25 81 ASP A N 1
ATOM 620 C CA . ASP A 1 81 ? -1.310 6.266 -6.680 1.00 98.25 81 ASP A CA 1
ATOM 621 C C . ASP A 1 81 ? -0.315 7.319 -7.190 1.00 98.25 81 ASP A C 1
ATOM 623 O O . ASP A 1 81 ? 0.045 7.328 -8.372 1.00 98.25 81 ASP A O 1
ATOM 627 N N . ASP A 1 82 ? 0.174 8.186 -6.302 1.00 98.38 82 ASP A N 1
ATOM 628 C CA . ASP A 1 82 ? 1.166 9.208 -6.645 1.00 98.38 82 ASP A CA 1
ATOM 629 C C . ASP A 1 82 ? 2.519 8.586 -7.034 1.00 98.38 82 ASP A C 1
ATOM 631 O O . ASP A 1 82 ? 3.142 9.003 -8.018 1.00 98.38 82 ASP A O 1
ATOM 635 N N . VAL A 1 83 ? 2.961 7.544 -6.319 1.00 98.56 83 VAL A N 1
ATOM 636 C CA . VAL A 1 83 ? 4.181 6.792 -6.660 1.00 98.56 83 VAL A CA 1
ATOM 637 C C . VAL A 1 83 ? 4.032 6.078 -8.003 1.00 98.56 83 VAL A C 1
ATOM 639 O O . VAL A 1 83 ? 4.950 6.140 -8.820 1.00 98.56 83 VAL A O 1
ATOM 642 N N . VAL A 1 84 ? 2.885 5.448 -8.268 1.00 98.56 84 VAL A N 1
ATOM 643 C CA . VAL A 1 84 ? 2.602 4.770 -9.543 1.00 98.56 84 VAL A CA 1
ATOM 644 C C . VAL A 1 84 ? 2.654 5.761 -10.705 1.00 98.56 84 VAL A C 1
ATOM 646 O O . VAL A 1 84 ? 3.311 5.483 -11.712 1.00 98.56 84 VAL A O 1
ATOM 649 N N . LYS A 1 85 ? 2.037 6.941 -10.565 1.00 98.44 85 LYS A N 1
ATOM 650 C CA . LYS A 1 85 ? 2.089 8.002 -11.588 1.00 98.44 85 LYS A CA 1
ATOM 651 C C . LYS A 1 85 ? 3.514 8.493 -11.830 1.00 98.44 85 LYS A C 1
ATOM 653 O O . LYS A 1 85 ? 3.950 8.569 -12.976 1.00 98.44 85 LYS A O 1
ATOM 658 N N . SER A 1 86 ? 4.247 8.793 -10.757 1.00 98.50 86 SER A N 1
ATOM 659 C CA . SER A 1 86 ? 5.633 9.268 -10.836 1.00 98.50 86 SER A CA 1
ATOM 660 C C . SER A 1 86 ? 6.553 8.241 -11.502 1.00 98.50 86 SER A C 1
ATOM 662 O O . SER A 1 86 ? 7.344 8.578 -12.386 1.00 98.50 86 SER A O 1
ATOM 664 N N . LEU A 1 87 ? 6.422 6.966 -11.128 1.00 98.44 87 LEU A N 1
ATOM 665 C CA . LEU A 1 87 ? 7.210 5.892 -11.716 1.00 98.44 87 LEU A CA 1
ATOM 666 C C . LEU A 1 87 ? 6.858 5.674 -13.190 1.00 98.44 87 LEU A C 1
ATOM 668 O O . LEU A 1 87 ? 7.771 5.552 -14.002 1.00 98.44 87 LEU A O 1
ATOM 672 N N . SER A 1 88 ? 5.571 5.693 -13.542 1.00 98.50 88 SER A N 1
ATOM 673 C CA . SER A 1 88 ? 5.125 5.575 -14.938 1.00 98.50 88 SER A CA 1
ATOM 674 C C . SER A 1 88 ? 5.730 6.684 -15.804 1.00 98.50 88 SER A C 1
ATOM 676 O O . SER A 1 88 ? 6.347 6.394 -16.823 1.00 98.50 88 SER A O 1
ATOM 678 N N . ALA A 1 89 ? 5.698 7.937 -15.336 1.00 98.50 89 ALA A N 1
ATOM 679 C CA . ALA A 1 89 ? 6.312 9.058 -16.051 1.00 98.50 89 ALA A CA 1
ATOM 680 C C . ALA A 1 89 ? 7.835 8.895 -16.235 1.00 98.50 89 ALA A C 1
ATOM 682 O O . ALA A 1 89 ? 8.381 9.217 -17.291 1.00 98.50 89 ALA A O 1
ATOM 683 N N . ARG A 1 90 ? 8.543 8.364 -15.227 1.00 98.56 90 ARG A N 1
ATOM 684 C CA . ARG A 1 90 ? 9.986 8.073 -15.325 1.00 98.56 90 ARG A CA 1
ATOM 685 C C . ARG A 1 90 ? 10.294 6.929 -16.291 1.00 98.56 90 ARG A C 1
ATOM 687 O O . ARG A 1 90 ? 11.343 6.960 -16.936 1.00 98.56 90 ARG A O 1
ATOM 694 N N . ILE A 1 91 ? 9.419 5.927 -16.363 1.00 98.62 91 ILE A N 1
ATOM 695 C CA . ILE A 1 91 ? 9.520 4.827 -17.327 1.00 98.62 91 ILE A CA 1
ATOM 696 C C . ILE A 1 91 ? 9.332 5.376 -18.741 1.00 98.62 91 ILE A C 1
ATOM 698 O O . ILE A 1 91 ? 10.187 5.133 -19.586 1.00 98.62 91 ILE A O 1
ATOM 702 N N . ASP A 1 92 ? 8.299 6.185 -18.975 1.00 98.56 92 ASP A N 1
ATOM 703 C CA . ASP A 1 92 ? 8.035 6.794 -20.283 1.00 98.56 92 ASP A CA 1
ATOM 704 C C . ASP A 1 92 ? 9.209 7.654 -20.767 1.00 98.56 92 ASP A C 1
ATOM 706 O O . ASP A 1 92 ? 9.628 7.560 -21.920 1.00 98.56 92 ASP A O 1
ATOM 710 N N . GLU A 1 93 ? 9.794 8.461 -19.879 1.00 98.62 93 GLU A N 1
ATOM 711 C CA . GLU A 1 93 ? 10.977 9.264 -20.202 1.00 98.62 93 GLU A CA 1
ATOM 712 C C . GLU A 1 93 ? 12.206 8.396 -20.502 1.00 98.62 93 GLU A C 1
ATOM 714 O O . GLU A 1 93 ? 12.978 8.667 -21.423 1.00 98.62 93 GLU A O 1
ATOM 719 N N . THR A 1 94 ? 12.386 7.311 -19.747 1.00 98.56 94 THR A N 1
ATOM 720 C CA . THR A 1 94 ? 13.477 6.359 -19.991 1.00 98.56 94 THR A CA 1
ATOM 721 C C . THR A 1 94 ? 13.302 5.658 -21.336 1.00 98.56 94 THR A C 1
ATOM 723 O O . THR A 1 94 ? 14.269 5.551 -22.086 1.00 98.56 94 THR A O 1
ATOM 726 N N . ASN A 1 95 ? 12.077 5.262 -21.684 1.00 98.62 95 ASN A N 1
ATOM 727 C CA . ASN A 1 95 ? 11.752 4.661 -22.977 1.00 98.62 95 ASN A CA 1
ATOM 728 C C . ASN A 1 95 ? 12.054 5.623 -24.132 1.00 98.62 95 ASN A C 1
ATOM 730 O O . ASN A 1 95 ? 12.733 5.234 -25.075 1.00 98.62 95 ASN A O 1
ATOM 734 N N . LYS A 1 96 ? 11.685 6.907 -24.019 1.00 98.62 96 LYS A N 1
ATOM 735 C CA . LYS A 1 96 ? 12.049 7.923 -25.027 1.00 98.62 96 LYS A CA 1
ATOM 736 C C . LYS A 1 96 ? 13.559 8.043 -25.224 1.00 98.62 96 LYS A C 1
ATOM 738 O O . LYS A 1 96 ? 14.029 8.145 -26.355 1.00 98.62 96 LYS A O 1
ATOM 743 N N . ARG A 1 97 ? 14.331 8.031 -24.133 1.00 98.56 97 ARG A N 1
ATOM 744 C CA . ARG A 1 97 ? 15.802 8.064 -24.200 1.00 98.56 97 ARG A CA 1
ATOM 745 C C . ARG A 1 97 ? 16.370 6.804 -24.851 1.00 98.56 97 ARG A C 1
ATOM 747 O O . ARG A 1 97 ? 17.354 6.905 -25.575 1.00 98.56 97 ARG A O 1
ATOM 754 N N . ILE A 1 98 ? 15.772 5.639 -24.603 1.00 98.62 98 ILE A N 1
ATOM 755 C CA . ILE A 1 98 ? 16.146 4.383 -25.265 1.00 98.62 98 ILE A CA 1
ATOM 756 C C . ILE A 1 98 ? 15.856 4.468 -26.766 1.00 98.62 98 ILE A C 1
ATOM 758 O O . ILE A 1 98 ? 16.740 4.148 -27.555 1.00 98.62 98 ILE A O 1
ATOM 762 N N . ASP A 1 99 ? 14.683 4.962 -27.163 1.00 98.62 99 ASP A N 1
ATOM 763 C CA . ASP A 1 99 ? 14.311 5.122 -28.573 1.00 98.62 99 ASP A CA 1
ATOM 764 C C . ASP A 1 99 ? 15.247 6.095 -29.311 1.00 98.62 99 ASP A C 1
ATOM 766 O O . ASP A 1 99 ? 15.642 5.844 -30.451 1.00 98.62 99 ASP A O 1
ATOM 770 N N . ASP A 1 100 ? 15.639 7.202 -28.670 1.00 98.62 100 ASP A N 1
ATOM 771 C CA . ASP A 1 100 ? 16.625 8.138 -29.226 1.00 98.62 100 ASP A CA 1
ATOM 772 C C . ASP A 1 100 ? 18.005 7.486 -29.389 1.00 98.62 100 ASP A C 1
ATOM 774 O O . ASP A 1 100 ? 18.641 7.595 -30.441 1.00 98.62 100 ASP A O 1
ATOM 778 N N . LEU A 1 101 ? 18.459 6.749 -28.371 1.00 98.56 101 LEU A N 1
ATOM 779 C CA . LEU A 1 101 ? 19.718 6.012 -28.444 1.00 98.56 101 LEU A CA 1
ATOM 780 C C . LEU A 1 101 ? 19.687 4.938 -29.534 1.00 98.56 101 LEU A C 1
ATOM 782 O O . LEU A 1 101 ? 20.674 4.807 -30.254 1.00 98.56 101 LEU A O 1
ATOM 786 N N . ALA A 1 102 ? 18.574 4.220 -29.698 1.00 98.62 102 ALA A N 1
ATOM 787 C CA . ALA A 1 102 ? 18.399 3.238 -30.765 1.00 98.62 102 ALA A CA 1
ATOM 788 C C . ALA A 1 102 ? 18.563 3.891 -32.146 1.00 98.62 102 ALA A C 1
ATOM 790 O O . ALA A 1 102 ? 19.396 3.451 -32.933 1.00 98.62 102 ALA A O 1
ATOM 791 N N . LYS A 1 103 ? 17.897 5.028 -32.393 1.00 98.56 103 LYS A N 1
ATOM 792 C CA . LYS A 1 103 ? 18.052 5.789 -33.650 1.00 98.56 103 LYS A CA 1
ATOM 793 C C . LYS A 1 103 ? 19.490 6.236 -33.899 1.00 98.56 103 LYS A C 1
ATOM 795 O O . LYS A 1 103 ? 19.978 6.184 -35.027 1.00 98.56 103 LYS A O 1
ATOM 800 N N . ARG A 1 104 ? 20.184 6.697 -32.855 1.00 98.50 104 ARG A N 1
ATOM 801 C CA . ARG A 1 104 ? 21.595 7.100 -32.959 1.00 98.50 104 ARG A CA 1
ATOM 802 C C . ARG A 1 104 ? 22.498 5.910 -33.271 1.00 98.50 104 ARG A C 1
ATOM 804 O O . ARG A 1 104 ? 23.433 6.064 -34.052 1.00 98.50 104 ARG A O 1
ATOM 811 N N . ILE A 1 105 ? 22.222 4.743 -32.690 1.00 98.56 105 ILE A N 1
ATOM 812 C CA . ILE A 1 105 ? 22.932 3.498 -32.999 1.00 98.56 105 ILE A CA 1
ATOM 813 C C . ILE A 1 105 ? 22.699 3.106 -34.460 1.00 98.56 105 ILE A C 1
ATOM 815 O O . ILE A 1 105 ? 23.679 2.854 -35.156 1.00 98.56 105 ILE A O 1
ATOM 819 N N . ASP A 1 106 ? 21.459 3.137 -34.952 1.00 98.50 106 ASP A N 1
ATOM 820 C CA . ASP A 1 106 ? 21.136 2.820 -36.351 1.00 98.50 106 ASP A CA 1
ATOM 821 C C . ASP A 1 106 ? 21.863 3.757 -37.333 1.00 98.50 106 ASP A C 1
ATOM 823 O O . ASP A 1 106 ? 22.426 3.322 -38.345 1.00 98.50 106 ASP A O 1
ATOM 827 N N . ALA A 1 107 ? 21.923 5.054 -37.013 1.00 98.38 107 ALA A N 1
ATOM 828 C CA . ALA A 1 107 ? 22.670 6.031 -37.803 1.00 98.38 107 ALA A CA 1
ATOM 829 C C . ALA A 1 107 ? 24.179 5.727 -37.813 1.00 98.38 107 ALA A C 1
ATOM 831 O O . ALA A 1 107 ? 24.811 5.719 -38.871 1.00 98.38 107 ALA A O 1
ATOM 832 N N . VAL A 1 108 ? 24.763 5.416 -36.650 1.00 98.50 108 VAL A N 1
ATOM 833 C CA . VAL A 1 108 ? 26.177 5.022 -36.548 1.00 98.50 108 VAL A CA 1
ATOM 834 C C . VAL A 1 108 ? 26.447 3.734 -37.329 1.00 98.50 108 VAL A C 1
ATOM 836 O O . VAL A 1 108 ? 27.420 3.676 -38.077 1.00 98.50 108 VAL A O 1
ATOM 839 N N . GLN A 1 109 ? 25.576 2.728 -37.232 1.00 98.50 109 GLN A N 1
ATOM 840 C CA . GLN A 1 109 ? 25.694 1.486 -38.002 1.00 98.50 109 GLN A CA 1
ATOM 841 C C . GLN A 1 109 ? 25.663 1.749 -39.511 1.00 98.50 109 GLN A C 1
ATOM 843 O O . GLN A 1 109 ? 26.475 1.189 -40.247 1.00 98.50 109 GLN A O 1
ATOM 848 N N . THR A 1 110 ? 24.785 2.645 -39.967 1.00 98.31 110 THR A N 1
ATOM 849 C CA . THR A 1 110 ? 24.695 3.037 -41.381 1.00 98.31 110 THR A CA 1
ATOM 850 C C . THR A 1 110 ? 26.003 3.666 -41.865 1.00 98.31 110 THR A C 1
ATOM 852 O O . THR A 1 110 ? 26.586 3.193 -42.840 1.00 98.31 110 THR A O 1
ATOM 855 N N . THR A 1 111 ? 26.526 4.661 -41.140 1.00 98.06 111 THR A N 1
ATOM 856 C CA . THR A 1 111 ? 27.799 5.317 -41.507 1.00 98.06 111 THR A CA 1
ATOM 857 C C . THR A 1 111 ? 28.987 4.352 -41.481 1.00 98.06 111 THR A C 1
ATOM 859 O O . THR A 1 111 ? 29.874 4.428 -42.331 1.00 98.06 111 THR A O 1
ATOM 862 N N . LEU A 1 112 ? 28.997 3.388 -40.554 1.00 98.44 112 LEU A N 1
ATOM 863 C CA . LEU A 1 112 ? 30.036 2.362 -40.496 1.00 98.44 112 LEU A CA 1
ATOM 864 C C . LEU A 1 112 ? 30.013 1.461 -41.739 1.00 98.44 112 LEU A C 1
ATOM 866 O O . LEU A 1 112 ? 31.071 1.175 -42.301 1.00 98.44 112 LEU A O 1
ATOM 870 N N . LEU A 1 113 ? 28.827 1.043 -42.193 1.00 98.19 113 LEU A N 1
ATOM 871 C CA . LEU A 1 113 ? 28.677 0.247 -43.416 1.00 98.19 113 LEU A CA 1
ATOM 872 C C . LEU A 1 113 ? 29.136 1.017 -44.661 1.00 98.19 113 LEU A C 1
ATOM 874 O O . LEU A 1 113 ? 29.760 0.437 -45.550 1.00 98.19 113 LEU A O 1
ATOM 878 N N . GLU A 1 114 ? 28.852 2.317 -44.735 1.00 97.88 114 GLU A N 1
ATOM 879 C CA . GLU A 1 114 ? 29.321 3.181 -45.825 1.00 97.88 114 GLU A CA 1
ATOM 880 C C . GLU A 1 114 ? 30.851 3.279 -45.848 1.00 97.88 114 GLU A C 1
ATOM 882 O O . GLU A 1 114 ? 31.465 3.053 -46.892 1.00 97.88 114 GLU A O 1
ATOM 887 N N . ILE A 1 115 ? 31.484 3.511 -44.692 1.00 98.00 115 ILE A N 1
ATOM 888 C CA . ILE A 1 115 ? 32.950 3.539 -44.575 1.00 98.00 115 ILE A CA 1
ATOM 889 C C . ILE A 1 115 ? 33.557 2.188 -44.981 1.00 98.00 115 ILE A C 1
ATOM 891 O O . ILE A 1 115 ? 34.532 2.155 -45.732 1.00 98.00 115 ILE A O 1
ATOM 895 N N . GLN A 1 116 ? 32.979 1.064 -44.539 1.00 97.81 116 GLN A N 1
ATOM 896 C CA . GLN A 1 116 ? 33.446 -0.274 -44.923 1.00 97.81 116 GLN A CA 1
ATOM 897 C C . GLN A 1 116 ? 33.404 -0.491 -46.444 1.00 97.81 116 GLN A C 1
ATOM 899 O O . GLN A 1 116 ? 34.353 -1.040 -47.007 1.00 97.81 116 GLN A O 1
ATOM 904 N N . LYS A 1 117 ? 32.344 -0.030 -47.126 1.00 97.81 117 LYS A N 1
ATOM 905 C CA . LYS A 1 117 ? 32.241 -0.097 -48.595 1.00 97.81 117 LYS A CA 1
ATOM 906 C C . LYS A 1 117 ? 33.330 0.730 -49.281 1.00 97.81 117 LYS A C 1
ATOM 908 O O . LYS A 1 117 ? 34.015 0.203 -50.155 1.00 97.81 117 LYS A O 1
ATOM 913 N N . LEU A 1 118 ? 33.536 1.976 -48.847 1.00 97.25 118 LEU A N 1
ATOM 914 C CA . LEU A 1 118 ? 34.571 2.857 -49.405 1.00 97.25 118 LEU A CA 1
ATOM 915 C C . LEU A 1 118 ? 35.980 2.273 -49.232 1.00 97.25 118 LEU A C 1
ATOM 917 O O . LEU A 1 118 ? 36.797 2.331 -50.150 1.00 97.25 118 LEU A O 1
ATOM 921 N N . LEU A 1 119 ? 36.267 1.659 -48.079 1.00 96.81 119 LEU A N 1
ATOM 922 C CA . LEU A 1 119 ? 37.547 0.989 -47.838 1.00 96.81 119 LEU A CA 1
ATOM 923 C C . LEU A 1 119 ? 37.756 -0.209 -48.774 1.00 96.81 119 LEU A C 1
ATOM 925 O O . LEU A 1 119 ? 38.850 -0.372 -49.314 1.00 96.81 119 LEU A O 1
ATOM 929 N N . LEU A 1 120 ? 36.723 -1.026 -49.006 1.00 96.69 120 LEU A N 1
ATOM 930 C CA . LEU A 1 120 ? 36.799 -2.144 -49.95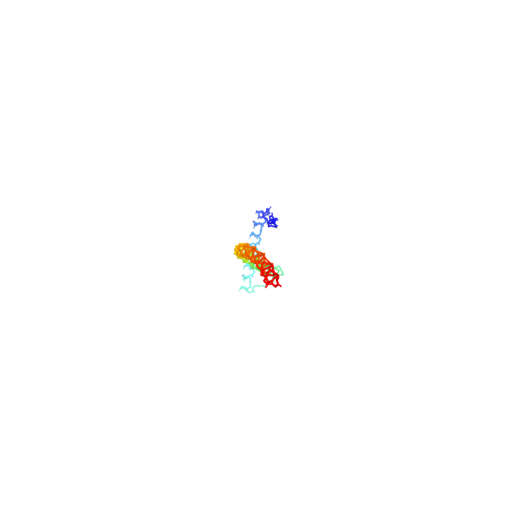5 1.00 96.69 120 LEU A CA 1
ATOM 931 C C . LEU A 1 120 ? 37.061 -1.664 -51.388 1.00 96.69 120 LEU A C 1
ATOM 933 O O . LEU A 1 120 ? 37.869 -2.262 -52.102 1.00 96.69 120 LEU A O 1
ATOM 937 N N . GLU A 1 121 ? 36.400 -0.587 -51.811 1.00 96.44 121 GLU A N 1
ATOM 938 C CA . GLU A 1 121 ? 36.638 0.031 -53.118 1.00 96.44 121 GLU A CA 1
ATOM 939 C C . GLU A 1 121 ? 38.069 0.560 -53.241 1.00 96.44 121 GLU A C 1
ATOM 941 O O . GLU A 1 121 ? 38.757 0.244 -54.214 1.00 96.44 121 GLU A O 1
ATOM 946 N N . LEU A 1 122 ? 38.564 1.279 -52.230 1.00 95.56 122 LEU A N 1
ATOM 947 C CA . LEU A 1 122 ? 39.936 1.786 -52.202 1.00 95.56 122 LEU A CA 1
ATOM 948 C C . LEU A 1 122 ? 40.971 0.654 -52.304 1.00 95.56 122 LEU A C 1
ATOM 950 O O . LEU A 1 122 ? 41.897 0.732 -53.115 1.00 95.56 122 LEU A O 1
ATOM 954 N N . VAL A 1 123 ? 40.798 -0.421 -51.528 1.00 96.25 123 VAL A N 1
ATOM 955 C CA . VAL A 1 123 ? 41.681 -1.600 -51.574 1.00 96.25 123 VAL A CA 1
ATOM 956 C C . VAL A 1 123 ? 41.692 -2.223 -52.974 1.00 96.25 123 VAL A C 1
ATOM 958 O O . VAL A 1 123 ? 42.760 -2.572 -53.485 1.00 96.25 123 VAL A O 1
ATOM 961 N N . ARG A 1 124 ? 40.530 -2.309 -53.639 1.00 95.25 124 ARG A N 1
ATOM 962 C CA . ARG A 1 124 ? 40.420 -2.818 -55.017 1.00 95.25 124 ARG A CA 1
ATOM 963 C C . ARG A 1 124 ? 41.169 -1.937 -56.025 1.00 95.25 124 ARG A C 1
ATOM 965 O O . ARG A 1 124 ? 41.868 -2.468 -56.895 1.00 95.25 124 ARG A O 1
ATOM 972 N N . HIS A 1 125 ? 41.054 -0.613 -55.910 1.00 94.19 125 HIS A N 1
ATOM 973 C CA . HIS A 1 125 ? 41.760 0.328 -56.787 1.00 94.19 125 HIS A CA 1
ATOM 974 C C . HIS A 1 125 ? 43.282 0.230 -56.639 1.00 94.19 125 HIS A C 1
ATOM 976 O O . HIS A 1 125 ? 43.986 0.163 -57.647 1.00 94.19 125 HIS A O 1
ATOM 982 N N . ILE A 1 126 ? 43.792 0.143 -55.405 1.00 93.38 126 ILE A N 1
ATOM 983 C CA . ILE A 1 126 ? 45.233 -0.004 -55.141 1.00 93.38 126 ILE A CA 1
ATOM 984 C C . ILE A 1 126 ? 45.767 -1.323 -55.717 1.00 93.38 126 ILE A C 1
ATOM 986 O O . ILE A 1 126 ? 46.824 -1.333 -56.351 1.00 93.38 126 ILE A O 1
ATOM 990 N N . GLY A 1 127 ? 45.034 -2.429 -55.541 1.00 89.94 127 GLY A N 1
ATOM 991 C CA . GLY A 1 127 ? 45.405 -3.722 -56.124 1.00 89.94 127 GLY A CA 1
ATOM 992 C C . GLY A 1 127 ? 45.521 -3.661 -57.650 1.00 89.94 127 GLY A C 1
ATOM 993 O O . GLY A 1 127 ? 46.523 -4.099 -58.211 1.00 89.94 127 GLY A O 1
ATOM 994 N N . SER A 1 128 ? 44.542 -3.035 -58.308 1.00 87.00 128 SER A N 1
ATOM 995 C CA . SER A 1 128 ? 44.519 -2.878 -59.770 1.00 87.00 128 SER A CA 1
ATOM 996 C C . SER A 1 128 ? 45.658 -1.984 -60.284 1.00 87.00 128 SER A C 1
ATOM 998 O O . SER A 1 128 ? 46.290 -2.304 -61.289 1.00 87.00 128 SER A O 1
ATOM 1000 N N . ALA A 1 129 ? 45.966 -0.889 -59.580 1.00 83.81 129 ALA A N 1
ATOM 1001 C CA . ALA A 1 129 ? 47.056 0.020 -59.941 1.00 83.81 129 ALA A CA 1
ATOM 1002 C C . ALA A 1 129 ? 48.438 -0.650 -59.849 1.00 83.81 129 ALA A C 1
ATOM 1004 O O . ALA A 1 129 ? 49.287 -0.441 -60.715 1.00 83.81 129 ALA A O 1
ATOM 1005 N N . LYS A 1 130 ? 48.656 -1.498 -58.835 1.00 79.69 130 LYS A N 1
ATOM 1006 C CA . LYS A 1 130 ? 49.917 -2.234 -58.660 1.00 79.69 130 LYS A CA 1
ATOM 1007 C C . LYS A 1 130 ? 50.149 -3.271 -59.763 1.00 79.69 130 LYS A C 1
ATOM 1009 O O . LYS A 1 130 ? 51.282 -3.450 -60.195 1.00 79.69 130 LYS A O 1
ATOM 1014 N N . SER A 1 131 ? 49.095 -3.937 -60.234 1.00 74.25 131 SER A N 1
ATOM 1015 C CA . SER A 1 131 ? 49.194 -4.882 -61.354 1.00 74.25 131 SER A CA 1
ATOM 1016 C C . SER A 1 131 ? 49.517 -4.188 -62.681 1.00 74.25 131 SER A C 1
ATOM 1018 O O . SER A 1 131 ? 50.232 -4.758 -63.497 1.00 74.25 131 SER A O 1
ATOM 1020 N N . ALA A 1 132 ? 49.046 -2.953 -62.887 1.00 71.12 132 ALA A N 1
ATOM 1021 C CA . ALA A 1 132 ? 49.341 -2.173 -64.089 1.00 71.12 132 ALA A CA 1
ATOM 1022 C C . ALA A 1 132 ? 50.776 -1.611 -64.125 1.00 71.12 132 ALA A C 1
ATOM 1024 O O . ALA A 1 132 ? 51.293 -1.368 -65.207 1.00 71.12 132 ALA A O 1
ATOM 1025 N N . SER A 1 133 ? 51.432 -1.418 -62.973 1.00 68.69 133 SER A N 1
ATOM 1026 C CA . SER A 1 133 ? 52.813 -0.909 -62.903 1.00 68.69 133 SER A CA 1
ATOM 1027 C C . SER A 1 133 ? 53.896 -1.993 -63.015 1.00 68.69 133 SER A C 1
ATOM 1029 O O . SER A 1 133 ? 55.077 -1.678 -62.896 1.00 68.69 133 SER A O 1
ATOM 1031 N N . GLN A 1 134 ? 53.510 -3.269 -63.118 1.00 62.22 134 GLN A N 1
ATOM 1032 C CA . GLN A 1 134 ? 54.420 -4.423 -63.206 1.00 62.22 134 GLN A CA 1
ATOM 1033 C C . GLN A 1 134 ? 54.496 -5.033 -64.622 1.00 62.22 134 GLN A C 1
ATOM 1035 O O . GLN A 1 134 ? 55.216 -6.014 -64.808 1.00 62.22 134 GLN A O 1
ATOM 1040 N N . LEU A 1 135 ? 53.772 -4.458 -65.590 1.00 52.56 135 LEU A N 1
ATOM 1041 C CA . LEU A 1 135 ? 53.870 -4.717 -67.034 1.00 52.56 135 LEU A CA 1
ATOM 1042 C C . LEU A 1 135 ? 54.662 -3.590 -67.704 1.00 52.56 135 LEU A C 1
ATOM 1044 O O . LEU A 1 135 ? 55.408 -3.904 -68.655 1.00 52.56 135 LEU A O 1
#

pLDDT: mean 88.92, std 16.67, range [37.81, 98.62]